Protein AF-A0A451CBS0-F1 (afdb_monomer)

Sequence (86 aa):
MLHQFALGKPRKKKPPCRMILTLEQIRESLSVQADCGGGYNRNAAREMLAQVECGHGQQVVDDLIREFDLESTFDFKPGTSFLSEK

Nearest PDB structures (foldseek):
  6exn-assembly1_H  TM=4.833E-01  e=2.968E+00  Saccharomyces cerevisiae S288C
  5lj5-assembly1_H  TM=4.833E-01  e=3.508E+00  Saccharomyces cerevisiae
  4c8h-assembly1_B  TM=5.776E-01  e=8.554E+00  Saccharomyces cerevisiae

pLDDT: mean 86.28, std 17.71, range [42.94, 98.69]

Solvent-accessible surface area (backbone atoms only — not comparable to full-atom values): 5300 Å² total; per-residue (Å²): 140,82,85,81,79,82,79,75,77,80,76,78,76,73,76,80,77,67,71,89,66,53,73,66,60,42,51,58,51,40,51,56,25,52,77,68,38,60,75,67,30,44,50,54,42,47,56,46,41,24,28,37,36,61,76,67,29,62,69,54,35,34,47,50,27,63,75,58,45,30,36,82,66,63,70,44,53,72,87,64,79,54,79,62,89,126

Structure (mmCIF, N/CA/C/O backbone):
data_AF-A0A451CBS0-F1
#
_entry.id   AF-A0A451CBS0-F1
#
loop_
_atom_site.group_PDB
_atom_site.id
_atom_site.type_symbol
_atom_site.label_atom_id
_atom_site.label_alt_id
_atom_site.label_comp_id
_atom_site.label_asym_id
_atom_site.label_entity_id
_atom_site.label_seq_id
_atom_site.pdbx_PDB_ins_code
_atom_site.Cartn_x
_atom_site.Cartn_y
_atom_site.Cartn_z
_atom_site.occupancy
_atom_site.B_iso_or_equiv
_atom_site.auth_seq_id
_atom_site.auth_comp_id
_atom_site.auth_asym_id
_atom_site.auth_atom_id
_atom_site.pdbx_PDB_model_num
ATOM 1 N N . MET A 1 1 ? 5.102 -17.414 54.864 1.00 48.44 1 MET A N 1
ATOM 2 C CA . MET A 1 1 ? 4.348 -16.610 53.880 1.00 48.44 1 MET A CA 1
ATOM 3 C C . MET A 1 1 ? 5.336 -15.739 53.121 1.00 48.44 1 MET A C 1
ATOM 5 O O . MET A 1 1 ? 5.712 -14.699 53.630 1.00 48.44 1 MET A O 1
ATOM 9 N N . LEU A 1 2 ? 5.807 -16.182 51.956 1.00 42.94 2 LEU A N 1
ATOM 10 C CA . LEU A 1 2 ? 6.552 -15.338 51.017 1.00 42.94 2 LEU A CA 1
ATOM 11 C C . LEU A 1 2 ? 6.153 -15.775 49.604 1.00 42.94 2 LEU A C 1
ATOM 13 O O . LEU A 1 2 ? 6.734 -16.697 49.039 1.00 42.94 2 LEU A O 1
ATOM 17 N N . HIS A 1 3 ? 5.097 -15.158 49.074 1.00 44.91 3 HIS A N 1
ATOM 18 C CA . HIS A 1 3 ? 4.766 -15.262 47.657 1.00 44.91 3 HIS A CA 1
ATOM 19 C C . HIS A 1 3 ? 5.784 -14.425 46.877 1.00 44.91 3 HIS A C 1
ATOM 21 O O . HIS A 1 3 ? 5.808 -13.200 46.987 1.00 44.91 3 HIS A O 1
ATOM 27 N N . GLN A 1 4 ? 6.641 -15.098 46.110 1.00 49.19 4 GLN A N 1
ATOM 28 C CA . GLN A 1 4 ? 7.454 -14.473 45.072 1.00 49.19 4 GLN A CA 1
ATOM 29 C C . GLN A 1 4 ? 6.517 -13.961 43.970 1.00 49.19 4 GLN A C 1
ATOM 31 O O . GLN A 1 4 ? 5.836 -14.745 43.311 1.00 49.19 4 GLN A O 1
ATOM 36 N N . PHE A 1 5 ? 6.474 -12.645 43.775 1.00 51.91 5 PHE A N 1
ATOM 37 C CA . PHE A 1 5 ? 5.833 -12.040 42.614 1.00 51.91 5 PHE A CA 1
ATOM 38 C C . PHE A 1 5 ? 6.695 -12.302 41.376 1.00 51.91 5 PHE A C 1
ATOM 40 O O . PHE A 1 5 ? 7.828 -11.830 41.284 1.00 51.91 5 PHE A O 1
ATOM 47 N N . ALA A 1 6 ? 6.153 -13.045 40.413 1.00 54.00 6 ALA A N 1
ATOM 48 C CA . ALA A 1 6 ? 6.739 -13.159 39.087 1.00 54.00 6 ALA A CA 1
ATOM 49 C C . ALA A 1 6 ? 6.631 -11.800 38.375 1.00 54.00 6 ALA A C 1
ATOM 51 O O . ALA A 1 6 ? 5.540 -11.354 38.016 1.00 54.00 6 ALA A O 1
ATOM 52 N N . LEU A 1 7 ? 7.767 -11.130 38.178 1.00 57.00 7 LEU A N 1
ATOM 53 C CA . LEU A 1 7 ? 7.856 -9.932 37.349 1.00 57.00 7 LEU A CA 1
ATOM 54 C C . LEU A 1 7 ? 7.602 -10.328 35.888 1.00 57.00 7 LEU A C 1
ATOM 56 O O . LEU A 1 7 ? 8.411 -11.013 35.261 1.00 57.00 7 LEU A O 1
ATOM 60 N N . GLY A 1 8 ? 6.453 -9.915 35.350 1.00 51.72 8 GLY A N 1
ATOM 61 C CA . GLY A 1 8 ? 6.136 -10.058 33.932 1.00 51.72 8 GLY A CA 1
ATOM 62 C C . GLY A 1 8 ? 7.211 -9.390 33.071 1.00 51.72 8 GLY A C 1
ATOM 63 O O . GLY A 1 8 ? 7.630 -8.266 33.348 1.00 51.72 8 GLY A O 1
ATOM 64 N N . LYS A 1 9 ? 7.678 -10.091 32.031 1.00 54.69 9 LYS A N 1
ATOM 65 C CA . LYS A 1 9 ? 8.691 -9.573 31.101 1.00 54.69 9 LYS A CA 1
ATOM 66 C C . LYS A 1 9 ? 8.233 -8.224 30.521 1.00 54.69 9 LYS A C 1
ATOM 68 O O . LYS A 1 9 ? 7.067 -8.110 30.132 1.00 54.69 9 LYS A O 1
ATOM 73 N N . PRO A 1 10 ? 9.117 -7.215 30.412 1.00 56.22 10 PRO A N 1
ATOM 74 C CA . PRO A 1 10 ? 8.758 -5.954 29.783 1.00 56.22 10 PRO A CA 1
ATOM 75 C C . PRO A 1 10 ? 8.342 -6.225 28.336 1.00 56.22 10 PRO A C 1
ATOM 77 O O . PRO A 1 10 ? 9.076 -6.858 27.575 1.00 56.22 10 PRO A O 1
ATOM 80 N N . ARG A 1 11 ? 7.147 -5.756 27.955 1.00 60.22 11 ARG A N 1
ATOM 81 C CA . ARG A 1 11 ? 6.727 -5.720 26.550 1.00 60.22 11 ARG A CA 1
ATOM 82 C C . ARG A 1 11 ? 7.817 -4.972 25.784 1.00 60.22 11 ARG A C 1
ATOM 84 O O . ARG A 1 11 ? 8.098 -3.821 26.123 1.00 60.22 11 ARG A O 1
ATOM 91 N N . LYS A 1 12 ? 8.459 -5.621 24.802 1.00 56.47 12 LYS A N 1
ATOM 92 C CA . LYS A 1 12 ? 9.396 -4.936 23.902 1.00 56.47 12 LYS A CA 1
ATOM 93 C C . LYS A 1 12 ? 8.662 -3.714 23.355 1.00 56.47 12 LYS A C 1
ATOM 95 O O . LYS A 1 12 ? 7.597 -3.864 22.759 1.00 56.47 12 LYS A O 1
ATOM 100 N N . LYS A 1 13 ? 9.168 -2.511 23.647 1.00 53.75 13 LYS A N 1
ATOM 101 C CA . LYS A 1 13 ? 8.607 -1.281 23.083 1.00 53.75 13 LYS A CA 1
ATOM 102 C C . LYS A 1 13 ? 8.689 -1.447 21.569 1.00 53.75 13 LYS A C 1
ATOM 104 O O . LYS A 1 13 ? 9.797 -1.599 21.058 1.00 53.75 13 LYS A O 1
ATOM 109 N N . LYS A 1 14 ? 7.538 -1.498 20.885 1.00 57.78 14 LYS A N 1
ATOM 110 C CA . LYS A 1 14 ? 7.514 -1.478 19.419 1.00 57.78 14 LYS A CA 1
ATOM 111 C C . LYS A 1 14 ? 8.349 -0.271 18.980 1.00 57.78 14 LYS A C 1
ATOM 113 O O . LYS A 1 14 ? 8.195 0.790 19.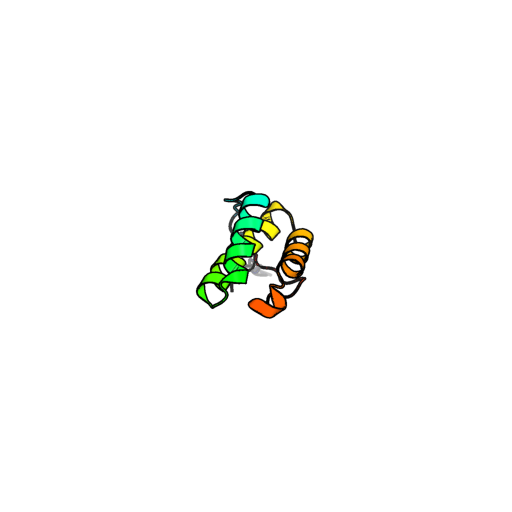600 1.00 57.78 14 LYS A O 1
ATOM 118 N N . PRO A 1 15 ? 9.267 -0.432 18.012 1.00 61.16 15 PRO A N 1
ATOM 119 C CA . PRO A 1 15 ? 10.056 0.688 17.531 1.00 61.16 15 PRO A CA 1
ATOM 120 C C . PRO A 1 15 ? 9.113 1.830 17.138 1.00 61.16 15 PRO A C 1
ATOM 122 O O . PRO A 1 15 ? 7.998 1.566 16.673 1.00 61.16 15 PRO A O 1
ATOM 125 N N . PRO A 1 16 ? 9.505 3.093 17.385 1.00 65.81 16 PRO A N 1
ATOM 126 C CA . PRO A 1 16 ? 8.677 4.219 17.023 1.00 65.81 16 PRO A CA 1
ATOM 127 C C . PRO A 1 16 ? 8.459 4.183 15.517 1.00 65.81 16 PRO A C 1
ATOM 129 O O . PRO A 1 16 ? 9.381 4.274 14.711 1.00 65.81 16 PRO A O 1
ATOM 132 N N . CYS A 1 17 ? 7.194 4.012 15.203 1.00 73.50 17 CYS A N 1
ATOM 133 C CA . CYS A 1 17 ? 6.560 4.222 13.933 1.00 73.50 17 CYS A CA 1
ATOM 134 C C . CYS A 1 17 ? 7.175 5.441 13.205 1.00 73.50 17 CYS A C 1
ATOM 136 O O . CYS A 1 17 ? 7.037 6.570 13.683 1.00 73.50 17 CYS A O 1
ATOM 138 N N . ARG A 1 18 ? 7.923 5.226 12.109 1.00 75.44 18 ARG A N 1
ATOM 139 C CA . ARG A 1 18 ? 8.632 6.299 11.388 1.00 75.44 18 ARG A CA 1
ATOM 140 C C . ARG A 1 18 ? 8.100 6.440 9.963 1.00 75.44 18 ARG A C 1
ATOM 142 O O . ARG A 1 18 ? 8.334 5.576 9.128 1.00 75.44 18 ARG A O 1
ATOM 149 N N . MET A 1 19 ? 7.448 7.571 9.710 1.00 80.56 19 MET A N 1
ATOM 150 C CA . MET A 1 19 ? 7.035 8.032 8.384 1.00 80.56 19 MET A CA 1
ATOM 151 C C . MET A 1 19 ? 8.205 8.751 7.720 1.00 80.56 19 MET A C 1
ATOM 153 O O . MET A 1 19 ? 8.555 9.854 8.137 1.00 80.56 19 MET A O 1
ATOM 157 N N . ILE A 1 20 ? 8.847 8.122 6.740 1.00 88.00 20 ILE A N 1
ATOM 158 C CA . ILE A 1 20 ? 9.915 8.759 5.956 1.00 88.00 20 ILE A CA 1
ATOM 159 C C . ILE A 1 20 ? 9.324 9.495 4.750 1.00 88.00 20 ILE A C 1
ATOM 161 O O . ILE A 1 20 ? 9.838 10.540 4.363 1.00 88.00 20 ILE A O 1
ATOM 165 N N . LEU A 1 21 ? 8.250 8.947 4.176 1.00 91.38 21 LEU A N 1
ATOM 166 C CA . LEU A 1 21 ? 7.633 9.411 2.934 1.00 91.38 21 LEU A CA 1
ATOM 167 C C . LEU A 1 21 ? 6.191 9.880 3.157 1.00 91.38 21 LEU A C 1
ATOM 169 O O . LEU A 1 21 ? 5.506 9.409 4.070 1.00 91.38 21 LEU A O 1
ATOM 173 N N . THR A 1 22 ? 5.721 10.797 2.309 1.00 95.69 22 THR A N 1
ATOM 174 C CA . THR A 1 22 ? 4.303 11.189 2.268 1.00 95.69 22 THR A CA 1
ATOM 175 C C . THR A 1 22 ? 3.452 10.095 1.612 1.00 95.69 22 THR A C 1
ATOM 177 O O . THR A 1 22 ? 3.963 9.270 0.856 1.00 95.69 22 THR A O 1
ATOM 180 N N . LEU A 1 23 ? 2.134 10.095 1.854 1.00 96.31 23 LEU A N 1
ATOM 181 C CA . LEU A 1 23 ? 1.215 9.138 1.218 1.00 96.31 23 LEU A CA 1
ATOM 182 C C . LEU A 1 23 ? 1.271 9.196 -0.317 1.00 96.31 23 LEU A C 1
ATOM 184 O O . LEU A 1 23 ? 1.173 8.167 -0.974 1.00 96.31 23 LEU A O 1
ATOM 188 N N . GLU A 1 24 ? 1.442 10.389 -0.884 1.00 97.38 24 GLU A N 1
ATOM 189 C CA . GLU A 1 24 ? 1.544 10.588 -2.333 1.00 97.38 24 GLU A CA 1
ATOM 190 C C . GLU A 1 24 ? 2.815 9.947 -2.904 1.00 97.38 24 GLU A C 1
ATOM 192 O O . GLU A 1 24 ? 2.731 9.132 -3.818 1.00 97.38 24 GLU A O 1
ATOM 197 N N . GLN A 1 25 ? 3.973 10.192 -2.280 1.00 96.81 25 GLN A N 1
ATOM 198 C CA . GLN A 1 25 ? 5.237 9.550 -2.663 1.00 96.81 25 GLN A CA 1
ATOM 199 C C . GLN A 1 25 ? 5.174 8.023 -2.526 1.00 96.81 25 GLN A C 1
ATOM 201 O O . GLN A 1 25 ? 5.756 7.289 -3.327 1.00 96.81 25 GLN A O 1
ATOM 206 N N . ILE A 1 26 ? 4.464 7.534 -1.505 1.00 97.50 26 ILE A N 1
ATOM 207 C CA . ILE A 1 26 ? 4.235 6.102 -1.310 1.00 97.50 26 ILE A CA 1
ATOM 208 C C . ILE A 1 26 ? 3.357 5.532 -2.428 1.00 97.50 26 ILE A C 1
ATOM 210 O O . ILE A 1 26 ? 3.691 4.468 -2.941 1.00 97.50 26 ILE A O 1
ATOM 214 N N . ARG A 1 27 ? 2.286 6.219 -2.842 1.00 98.00 27 ARG A N 1
ATOM 215 C CA . ARG A 1 27 ? 1.443 5.789 -3.972 1.00 98.00 27 ARG A CA 1
ATOM 216 C C . ARG A 1 27 ? 2.241 5.662 -5.264 1.00 98.00 27 ARG A C 1
ATOM 218 O O . ARG A 1 27 ? 2.190 4.614 -5.899 1.00 98.00 27 ARG A O 1
ATOM 225 N N . GLU A 1 28 ? 3.020 6.685 -5.614 1.00 97.62 28 GLU A N 1
ATOM 226 C CA . GLU A 1 28 ? 3.881 6.652 -6.805 1.00 97.62 28 GLU A CA 1
ATOM 227 C C . GLU A 1 28 ? 4.859 5.475 -6.749 1.00 97.62 28 GLU A C 1
ATOM 229 O O . GLU A 1 28 ? 4.996 4.705 -7.701 1.00 97.62 28 GLU A O 1
ATOM 234 N N . SER A 1 29 ? 5.503 5.295 -5.596 1.00 97.00 29 SER A N 1
ATOM 235 C CA . SER A 1 29 ? 6.478 4.226 -5.410 1.00 97.00 29 SER A CA 1
ATOM 236 C C . SER A 1 29 ? 5.836 2.836 -5.458 1.00 97.00 29 SER A C 1
ATOM 238 O O . SER A 1 29 ? 6.435 1.922 -6.029 1.00 97.00 29 SER A O 1
ATOM 240 N N . LEU A 1 30 ? 4.635 2.672 -4.891 1.00 97.25 30 LEU A N 1
ATOM 241 C CA . LEU A 1 30 ? 3.868 1.424 -4.911 1.00 97.25 30 LEU A CA 1
ATOM 242 C C . LEU A 1 30 ? 3.443 1.038 -6.324 1.00 97.25 30 LEU A C 1
ATOM 244 O O . LEU A 1 30 ? 3.573 -0.137 -6.657 1.00 97.25 30 LEU A O 1
ATOM 248 N N . SER A 1 31 ? 3.023 1.999 -7.154 1.00 97.75 31 SER A N 1
ATOM 249 C CA . SER A 1 31 ? 2.725 1.742 -8.570 1.00 97.75 31 SER A CA 1
ATOM 250 C C . SER A 1 31 ? 3.931 1.107 -9.262 1.00 97.75 31 SER A C 1
ATOM 252 O 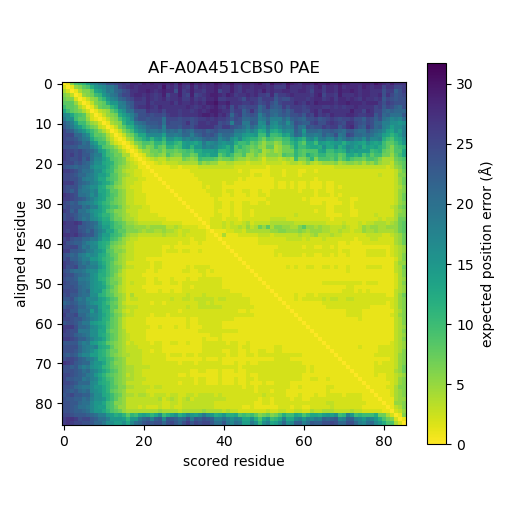O . SER A 1 31 ? 3.823 0.015 -9.808 1.00 97.75 31 SER A O 1
ATOM 254 N N . VAL A 1 32 ? 5.117 1.717 -9.130 1.00 96.94 32 VAL A N 1
ATOM 255 C CA . VAL A 1 32 ? 6.353 1.186 -9.731 1.00 96.94 32 VAL A CA 1
ATOM 256 C C . VAL A 1 32 ? 6.694 -0.208 -9.193 1.00 96.94 32 VAL A C 1
ATOM 258 O O . VAL A 1 32 ? 7.121 -1.073 -9.960 1.00 96.94 32 VAL A O 1
ATOM 261 N N . GLN A 1 33 ? 6.514 -0.452 -7.887 1.00 97.19 33 GLN A N 1
ATOM 262 C CA . GLN A 1 33 ? 6.753 -1.783 -7.321 1.00 97.19 33 GLN A CA 1
ATOM 263 C C . GLN A 1 33 ? 5.794 -2.823 -7.907 1.00 97.19 33 GLN A C 1
ATOM 265 O O . GLN A 1 33 ? 6.247 -3.913 -8.254 1.00 97.19 33 GLN A O 1
ATOM 270 N N . ALA A 1 34 ? 4.505 -2.497 -8.009 1.00 96.31 34 ALA A N 1
ATOM 271 C CA . ALA A 1 34 ? 3.474 -3.391 -8.524 1.00 96.31 34 ALA A CA 1
ATOM 272 C C . ALA A 1 34 ? 3.691 -3.718 -10.010 1.00 96.31 34 ALA A C 1
ATOM 274 O O . ALA A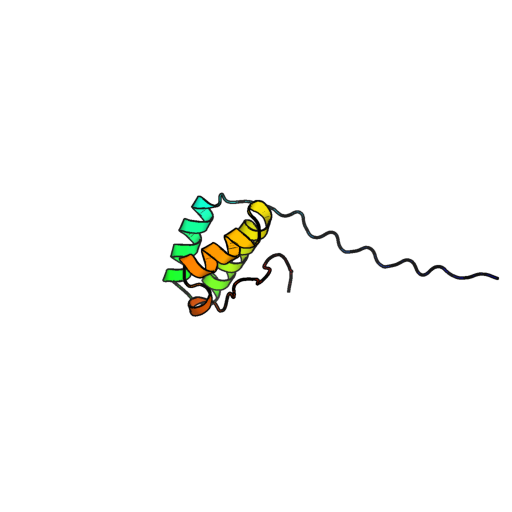 1 34 ? 3.662 -4.891 -10.373 1.00 96.31 34 ALA A O 1
ATOM 275 N N . ASP A 1 35 ? 4.014 -2.717 -10.835 1.00 96.31 35 ASP A N 1
ATOM 276 C CA . ASP A 1 35 ? 4.299 -2.897 -12.267 1.00 96.31 35 ASP A CA 1
ATOM 277 C C . ASP A 1 35 ? 5.517 -3.801 -12.522 1.00 96.31 35 ASP A C 1
ATOM 279 O O . ASP A 1 35 ? 5.543 -4.580 -13.476 1.00 96.31 35 ASP A O 1
ATOM 283 N N . CYS A 1 36 ? 6.545 -3.711 -11.672 1.00 94.50 36 CYS A N 1
ATOM 284 C CA . CYS A 1 36 ? 7.757 -4.523 -11.809 1.00 94.50 36 CYS A CA 1
ATOM 285 C C . CYS A 1 36 ? 7.607 -5.933 -11.209 1.00 94.50 36 CYS A C 1
ATOM 287 O O . CYS A 1 36 ? 8.153 -6.896 -11.752 1.00 94.50 36 CYS A O 1
ATOM 289 N N . GLY A 1 37 ? 6.891 -6.068 -10.089 1.00 92.44 37 GLY A N 1
ATOM 290 C CA . GLY A 1 37 ? 6.700 -7.339 -9.388 1.00 92.44 37 GLY A CA 1
A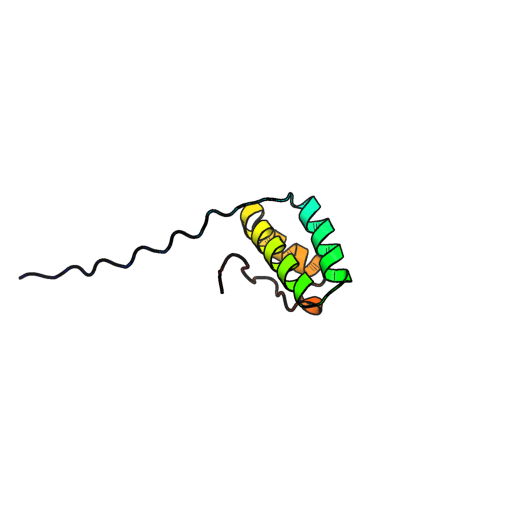TOM 291 C C . GLY A 1 37 ? 7.990 -7.958 -8.818 1.00 92.44 37 GLY A C 1
ATOM 292 O O . GLY A 1 37 ? 9.046 -7.338 -8.756 1.00 92.44 37 GLY A O 1
ATOM 293 N N . GLY A 1 38 ? 7.919 -9.214 -8.362 1.00 94.12 38 GLY A N 1
ATOM 294 C CA . GLY A 1 38 ? 9.080 -9.958 -7.850 1.00 94.12 38 GLY A CA 1
ATOM 295 C C . GLY A 1 38 ? 9.437 -9.708 -6.375 1.00 94.12 38 GLY A C 1
ATOM 296 O O . GLY A 1 38 ? 8.867 -8.867 -5.683 1.00 94.12 38 GLY A O 1
ATOM 297 N N . GLY A 1 39 ? 10.383 -10.498 -5.852 1.00 93.38 39 GLY A N 1
ATOM 298 C CA . GLY A 1 39 ? 10.663 -10.564 -4.410 1.00 93.38 39 GLY A CA 1
ATOM 299 C C . GLY A 1 39 ? 11.250 -9.284 -3.802 1.00 93.38 39 GLY A C 1
ATOM 300 O O . GLY A 1 39 ? 10.927 -8.946 -2.664 1.00 93.38 39 GLY A O 1
ATOM 301 N N . TYR A 1 40 ? 12.080 -8.556 -4.554 1.00 94.88 40 TYR A N 1
ATOM 302 C CA . TYR A 1 40 ? 12.671 -7.297 -4.091 1.00 94.88 40 TYR A CA 1
ATOM 303 C C . TYR A 1 40 ? 11.613 -6.192 -3.981 1.00 94.88 40 TYR A C 1
ATOM 305 O O . TYR A 1 40 ? 11.455 -5.582 -2.923 1.00 94.88 40 TYR A O 1
ATOM 313 N N . ASN A 1 41 ? 10.822 -6.004 -5.038 1.00 97.12 41 ASN A N 1
ATOM 314 C CA . ASN A 1 41 ? 9.734 -5.030 -5.080 1.00 97.12 41 ASN A CA 1
ATOM 315 C C . ASN A 1 41 ? 8.646 -5.361 -4.055 1.00 97.12 41 ASN A C 1
ATOM 317 O O . ASN A 1 41 ? 8.115 -4.459 -3.410 1.00 97.12 41 ASN A O 1
ATOM 321 N N . ARG A 1 42 ? 8.398 -6.653 -3.801 1.00 97.38 42 ARG A N 1
ATOM 322 C CA . ARG A 1 42 ? 7.541 -7.101 -2.700 1.00 97.38 42 ARG A CA 1
ATOM 323 C C . ARG A 1 42 ? 8.035 -6.600 -1.343 1.00 97.38 42 ARG A C 1
ATOM 325 O O . ARG A 1 42 ? 7.227 -6.152 -0.535 1.00 97.38 42 ARG A O 1
ATOM 332 N N . ASN A 1 43 ? 9.338 -6.677 -1.059 1.00 95.56 43 ASN A N 1
ATOM 333 C CA . ASN A 1 43 ? 9.869 -6.171 0.209 1.00 95.56 43 ASN A CA 1
ATOM 334 C C . ASN A 1 43 ? 9.757 -4.642 0.299 1.00 95.56 43 ASN A C 1
ATOM 336 O O . ASN A 1 43 ? 9.296 -4.130 1.315 1.00 95.56 43 ASN A O 1
ATOM 340 N N . ALA A 1 44 ? 10.091 -3.928 -0.778 1.00 95.62 44 ALA A N 1
ATOM 341 C CA . ALA A 1 44 ? 9.935 -2.476 -0.835 1.00 95.62 44 ALA A CA 1
ATOM 342 C C . ALA A 1 44 ? 8.470 -2.048 -0.613 1.00 95.62 44 ALA A C 1
ATOM 344 O O . ALA A 1 44 ? 8.191 -1.174 0.207 1.00 95.62 44 ALA A O 1
ATOM 345 N N . ALA A 1 45 ? 7.516 -2.719 -1.267 1.00 97.25 45 ALA A N 1
ATOM 346 C CA . ALA A 1 45 ? 6.088 -2.482 -1.076 1.00 97.25 45 ALA A CA 1
ATOM 347 C C . ALA A 1 45 ? 5.643 -2.782 0.367 1.00 97.25 45 ALA A C 1
ATOM 349 O O . ALA A 1 45 ? 4.883 -2.012 0.950 1.00 97.25 45 ALA A O 1
ATOM 350 N N . ARG A 1 46 ? 6.166 -3.847 0.994 1.00 96.31 46 ARG A N 1
ATOM 351 C CA . ARG A 1 46 ? 5.909 -4.162 2.411 1.00 96.31 46 ARG A CA 1
ATOM 352 C C . ARG A 1 46 ? 6.344 -3.018 3.335 1.00 96.31 46 ARG A C 1
ATOM 354 O O . ARG A 1 46 ? 5.601 -2.653 4.244 1.00 96.31 46 ARG A O 1
ATOM 361 N N . GLU A 1 47 ? 7.530 -2.456 3.113 1.00 94.81 47 GLU A N 1
ATOM 362 C CA . GLU A 1 47 ? 8.065 -1.337 3.902 1.00 94.81 47 GLU A CA 1
ATOM 363 C C . GLU A 1 47 ? 7.250 -0.052 3.710 1.00 94.81 47 GLU A C 1
ATOM 365 O O . GLU A 1 47 ? 7.024 0.696 4.664 1.00 94.81 47 GLU A O 1
ATOM 370 N N . MET A 1 48 ? 6.756 0.192 2.496 1.00 95.81 48 MET A N 1
ATOM 371 C CA . MET A 1 48 ? 5.843 1.298 2.206 1.00 95.81 48 MET A CA 1
ATOM 372 C C . MET A 1 48 ? 4.501 1.132 2.929 1.00 95.81 48 MET A C 1
ATOM 37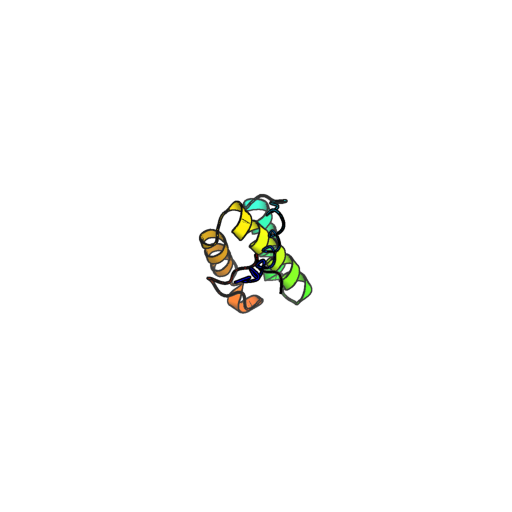4 O O . MET A 1 48 ? 4.053 2.066 3.592 1.00 95.81 48 MET A O 1
ATOM 378 N N . LEU A 1 49 ? 3.887 -0.055 2.884 1.00 96.56 49 LEU A N 1
ATOM 379 C CA . LEU A 1 49 ? 2.624 -0.323 3.586 1.00 96.56 49 LEU A CA 1
ATOM 380 C C . LEU A 1 49 ? 2.775 -0.239 5.111 1.00 96.56 49 LEU A C 1
ATOM 382 O O . LEU A 1 49 ? 1.873 0.261 5.777 1.00 96.56 49 LEU A O 1
ATOM 386 N N . ALA A 1 50 ? 3.923 -0.638 5.667 1.00 95.12 50 ALA A N 1
ATOM 387 C CA . ALA A 1 50 ? 4.214 -0.451 7.090 1.00 95.12 50 ALA A CA 1
ATOM 388 C C . ALA A 1 50 ? 4.249 1.036 7.483 1.00 95.12 50 ALA A C 1
ATOM 390 O O . ALA A 1 50 ? 3.758 1.404 8.550 1.00 95.12 50 ALA A O 1
ATOM 391 N N . GLN A 1 51 ? 4.784 1.905 6.618 1.00 95.06 51 GLN A N 1
ATOM 392 C CA . GLN A 1 51 ? 4.699 3.352 6.819 1.00 95.06 51 GLN A CA 1
ATOM 393 C C . GLN A 1 51 ? 3.244 3.826 6.708 1.00 95.06 51 GLN A C 1
ATOM 395 O O . GLN A 1 51 ? 2.751 4.509 7.595 1.00 95.06 51 GLN A O 1
ATOM 400 N N . VAL A 1 52 ? 2.486 3.413 5.695 1.00 96.62 52 VAL A N 1
ATOM 401 C CA . VAL A 1 52 ? 1.077 3.834 5.587 1.00 96.62 52 VAL A CA 1
ATOM 402 C C . VAL A 1 52 ? 0.254 3.416 6.809 1.00 96.62 52 VAL A C 1
ATOM 404 O O . VAL A 1 52 ? -0.435 4.262 7.378 1.00 96.62 52 VAL A O 1
ATOM 407 N N . GLU A 1 53 ? 0.371 2.168 7.272 1.00 95.38 53 GLU A N 1
ATOM 408 C CA . GLU A 1 53 ? -0.319 1.690 8.482 1.00 95.38 53 GLU A CA 1
ATOM 409 C C . GLU A 1 53 ? 0.024 2.567 9.688 1.00 95.38 53 GLU A C 1
ATOM 411 O O . GLU A 1 53 ? -0.840 2.925 10.486 1.00 95.38 53 GLU A O 1
ATOM 416 N N . CYS A 1 54 ? 1.295 2.945 9.780 1.00 92.56 54 CYS A N 1
ATOM 417 C CA . CYS A 1 54 ? 1.833 3.755 10.848 1.00 92.56 54 CYS A CA 1
ATOM 418 C C . CYS A 1 54 ? 1.262 5.181 10.902 1.00 92.56 54 CYS A C 1
ATOM 420 O O . CYS A 1 54 ? 0.879 5.650 11.975 1.00 92.56 54 CYS A O 1
ATOM 422 N N . GLY A 1 55 ? 1.258 5.892 9.771 1.00 92.94 55 GLY A N 1
ATOM 423 C CA . GLY A 1 55 ? 0.919 7.320 9.724 1.00 92.94 55 GLY A CA 1
ATOM 424 C C . GLY A 1 55 ? -0.509 7.630 9.288 1.00 92.94 55 GLY A C 1
ATOM 425 O O . GLY A 1 55 ? -1.032 8.688 9.628 1.00 92.94 55 GLY A O 1
ATOM 426 N N . HIS A 1 56 ? -1.138 6.723 8.544 1.00 94.56 56 HIS A N 1
ATOM 427 C CA . HIS A 1 56 ? -2.448 6.929 7.922 1.00 94.56 56 HIS A CA 1
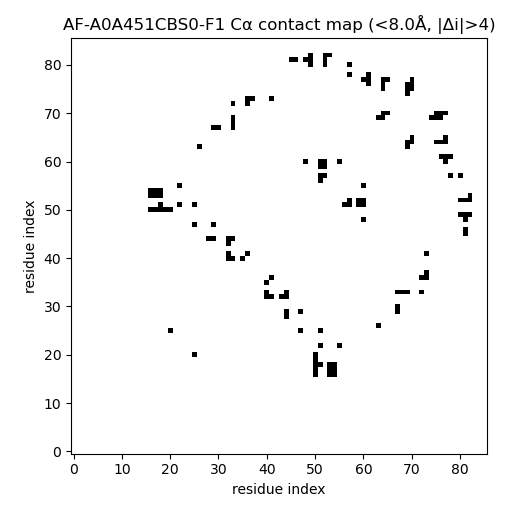ATOM 428 C C . HIS A 1 56 ? -3.474 5.852 8.310 1.00 94.56 56 HIS A C 1
ATOM 430 O O . HIS A 1 56 ? -4.672 6.054 8.119 1.00 94.56 56 HIS A O 1
ATOM 436 N N . GLY A 1 57 ? -3.028 4.750 8.919 1.00 94.81 57 GLY A N 1
ATOM 437 C CA . GLY A 1 57 ? -3.885 3.701 9.463 1.00 94.81 57 GLY A CA 1
ATOM 438 C C . GLY A 1 57 ? -4.214 2.579 8.477 1.00 94.81 57 GLY A C 1
ATOM 439 O O . GLY A 1 57 ? -3.981 2.668 7.272 1.00 94.81 57 GLY A O 1
ATOM 440 N N . GLN A 1 58 ? -4.785 1.501 9.021 1.00 97.56 58 GLN A N 1
ATOM 441 C CA . GLN A 1 58 ? -5.058 0.259 8.289 1.00 97.56 58 GLN A CA 1
ATOM 442 C C . GLN A 1 58 ? -6.030 0.440 7.116 1.00 97.56 58 GLN A C 1
ATOM 444 O O . GLN A 1 58 ? -5.868 -0.210 6.093 1.00 97.56 58 GLN A O 1
ATOM 449 N N . GLN A 1 59 ? -7.018 1.335 7.227 1.00 98.31 59 GLN A N 1
ATOM 450 C CA . GLN A 1 59 ? -7.968 1.554 6.131 1.00 98.31 59 GLN A CA 1
ATOM 451 C C . GLN A 1 59 ? -7.253 2.022 4.857 1.00 98.31 59 GLN A C 1
ATOM 453 O O . GLN A 1 59 ? -7.537 1.518 3.779 1.00 98.31 59 GLN A O 1
ATOM 458 N N . VAL A 1 60 ? -6.271 2.920 4.989 1.00 98.25 60 VAL A N 1
ATOM 459 C CA . VAL A 1 60 ? -5.510 3.427 3.839 1.00 98.25 60 VAL A CA 1
ATOM 460 C C . VAL A 1 60 ? -4.607 2.339 3.253 1.00 98.25 60 VAL A C 1
ATOM 462 O O . VAL A 1 60 ? -4.459 2.264 2.040 1.00 98.25 60 VAL A O 1
ATOM 465 N N . VAL A 1 61 ? -4.047 1.454 4.084 1.00 98.25 61 VAL A N 1
ATOM 466 C CA . VAL A 1 61 ? -3.328 0.255 3.608 1.00 98.25 61 VAL A CA 1
ATOM 467 C C . VAL A 1 61 ? -4.245 -0.616 2.759 1.00 98.25 61 VAL A C 1
ATOM 469 O O . VAL A 1 61 ? -3.883 -1.003 1.651 1.00 98.25 61 VAL A O 1
ATOM 472 N N . ASP A 1 62 ? -5.438 -0.903 3.268 1.00 98.69 62 ASP A N 1
ATOM 473 C CA . ASP A 1 62 ? -6.408 -1.758 2.599 1.00 98.69 62 ASP A CA 1
ATOM 474 C C . ASP A 1 62 ? -6.904 -1.137 1.282 1.00 98.69 62 ASP A C 1
ATOM 476 O O . ASP A 1 62 ? -7.157 -1.861 0.315 1.00 98.69 62 ASP A O 1
ATOM 480 N N . ASP A 1 63 ? -7.034 0.188 1.225 1.00 98.62 63 ASP A N 1
ATOM 481 C CA . ASP A 1 63 ? -7.380 0.915 0.002 1.00 98.62 63 ASP A CA 1
ATOM 482 C C . ASP A 1 63 ? -6.257 0.792 -1.038 1.00 98.62 63 ASP A C 1
ATOM 484 O O . ASP A 1 63 ? -6.532 0.422 -2.175 1.00 98.62 63 ASP A O 1
ATOM 488 N N . LEU A 1 64 ? -4.991 0.981 -0.642 1.00 98.56 64 LEU A N 1
ATOM 489 C CA . LEU A 1 64 ? -3.831 0.835 -1.535 1.00 98.56 64 LEU A CA 1
ATOM 490 C C . LEU A 1 64 ? -3.655 -0.597 -2.051 1.00 98.56 64 LEU A C 1
ATOM 492 O O . LEU A 1 64 ? -3.296 -0.796 -3.210 1.00 98.56 64 LEU A O 1
ATOM 496 N N . ILE A 1 65 ? -3.921 -1.602 -1.210 1.00 98.56 65 ILE A N 1
ATOM 497 C CA . ILE A 1 65 ? -3.891 -3.011 -1.626 1.00 98.56 65 ILE A CA 1
ATOM 498 C C . ILE A 1 65 ? -4.862 -3.253 -2.786 1.00 98.56 65 ILE A C 1
ATOM 500 O O . ILE A 1 65 ? -4.507 -3.954 -3.732 1.00 98.56 65 ILE A O 1
ATOM 504 N N . ARG A 1 66 ? -6.064 -2.665 -2.726 1.00 98.56 66 ARG A N 1
ATOM 505 C CA . ARG A 1 66 ? -7.077 -2.785 -3.785 1.00 98.56 66 ARG A CA 1
ATOM 506 C C . ARG A 1 66 ? -6.766 -1.903 -4.989 1.00 98.56 66 ARG A C 1
ATOM 508 O O . ARG A 1 66 ? -6.976 -2.342 -6.112 1.00 98.56 66 ARG A O 1
ATOM 515 N N . GLU A 1 67 ? -6.278 -0.687 -4.753 1.00 98.31 67 GLU A N 1
ATOM 516 C CA . GLU A 1 67 ? -5.933 0.294 -5.790 1.00 98.31 67 GLU A CA 1
ATOM 517 C C . GLU A 1 67 ? -4.871 -0.253 -6.754 1.00 98.31 67 GLU A C 1
ATOM 519 O O . GLU A 1 67 ? -5.010 -0.097 -7.963 1.00 98.31 67 GLU A O 1
ATOM 524 N N . PHE A 1 68 ? -3.856 -0.947 -6.229 1.00 98.19 68 PHE A N 1
ATOM 525 C CA . PHE A 1 68 ? -2.718 -1.452 -7.008 1.00 98.19 68 PHE A CA 1
ATOM 526 C C . PHE A 1 68 ? -2.710 -2.978 -7.208 1.00 98.19 68 PHE A C 1
ATOM 528 O O . PHE A 1 68 ? -1.685 -3.529 -7.599 1.00 98.19 68 PHE A O 1
ATOM 535 N N . ASP A 1 69 ? -3.813 -3.672 -6.903 1.00 97.44 69 ASP A N 1
ATOM 536 C CA . ASP A 1 69 ? -3.933 -5.141 -6.983 1.00 97.44 69 ASP A CA 1
ATOM 537 C C . ASP A 1 69 ? -2.737 -5.893 -6.347 1.00 97.44 69 ASP A C 1
ATOM 539 O O . ASP A 1 69 ? -2.127 -6.819 -6.901 1.00 97.44 69 ASP A O 1
ATOM 543 N N . LEU A 1 70 ? -2.356 -5.454 -5.140 1.00 98.19 70 LEU A N 1
ATOM 544 C CA . LEU A 1 70 ? -1.197 -5.994 -4.418 1.00 98.19 70 LEU A CA 1
ATOM 545 C C . LEU A 1 70 ? -1.458 -7.405 -3.874 1.00 98.19 70 LEU A C 1
ATOM 547 O O . LEU A 1 70 ? -0.511 -8.126 -3.545 1.00 98.19 70 LEU A O 1
ATOM 551 N N . GLU A 1 71 ? -2.724 -7.813 -3.780 1.00 98.12 71 GLU A N 1
ATOM 552 C CA . GLU A 1 71 ? -3.081 -9.185 -3.429 1.00 98.12 71 GLU A CA 1
ATOM 553 C C . GLU A 1 71 ? -2.658 -10.147 -4.542 1.00 98.12 71 GLU A C 1
ATOM 555 O O . GLU A 1 71 ? -1.930 -11.100 -4.272 1.00 98.12 71 GLU A O 1
ATOM 560 N N . SER A 1 72 ? -3.017 -9.861 -5.795 1.00 96.94 72 SER A N 1
ATOM 561 C CA . SER A 1 72 ? -2.613 -10.678 -6.945 1.00 96.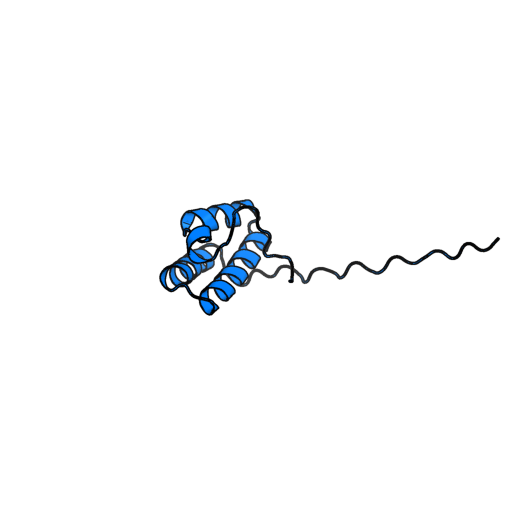94 72 SER A CA 1
ATOM 562 C C . SER A 1 72 ? -1.096 -10.644 -7.168 1.00 96.94 72 SER A C 1
ATOM 564 O O . SER A 1 72 ? -0.460 -11.678 -7.382 1.00 96.94 72 SER A O 1
ATOM 566 N N . THR A 1 73 ? -0.489 -9.460 -7.044 1.00 97.12 73 THR A N 1
ATOM 567 C CA . THR A 1 73 ? 0.936 -9.256 -7.354 1.00 97.12 73 THR A CA 1
ATOM 568 C C . THR A 1 73 ? 1.869 -9.811 -6.270 1.00 97.12 73 THR A C 1
ATOM 570 O O . THR A 1 73 ? 2.929 -10.365 -6.573 1.00 97.12 73 THR A O 1
ATOM 573 N N . PHE A 1 74 ? 1.502 -9.667 -4.991 1.00 97.50 74 PHE A N 1
ATOM 574 C CA . PHE A 1 74 ? 2.396 -9.922 -3.853 1.00 97.50 74 PHE A CA 1
ATOM 575 C C . PHE A 1 74 ? 1.796 -10.765 -2.715 1.00 97.50 74 PHE A C 1
ATOM 577 O O . PHE A 1 74 ? 2.499 -11.009 -1.722 1.00 97.50 74 PHE A O 1
ATOM 584 N N . ASP A 1 75 ? 0.549 -11.227 -2.830 1.00 97.69 75 ASP A N 1
ATOM 585 C CA . ASP A 1 75 ? -0.211 -11.898 -1.758 1.00 97.69 75 ASP A CA 1
ATOM 586 C C . ASP A 1 75 ? -0.372 -11.009 -0.507 1.00 97.69 75 ASP A C 1
ATOM 588 O O . ASP A 1 75 ? -0.332 -11.463 0.639 1.00 97.69 75 ASP A O 1
ATOM 592 N N . PHE A 1 76 ? -0.515 -9.695 -0.704 1.00 97.69 76 PHE A N 1
ATOM 593 C CA . PHE A 1 76 ? -0.865 -8.762 0.367 1.00 97.69 76 PHE A CA 1
ATOM 594 C C . PHE A 1 76 ? -2.379 -8.652 0.489 1.00 97.69 76 PHE A C 1
ATOM 596 O O . PHE A 1 76 ? -3.020 -8.003 -0.325 1.00 97.69 76 PHE A O 1
ATOM 603 N N . LYS A 1 77 ? -2.950 -9.272 1.523 1.00 97.88 77 LYS A N 1
ATOM 604 C CA . LYS A 1 77 ? -4.404 -9.294 1.737 1.00 97.88 77 LYS A CA 1
ATOM 605 C C . LYS A 1 77 ? -4.861 -8.080 2.548 1.00 97.88 77 LYS A C 1
ATOM 607 O O . LYS A 1 77 ? -4.184 -7.755 3.531 1.00 97.88 77 LYS A O 1
ATOM 612 N N . PRO A 1 78 ? -6.002 -7.443 2.235 1.00 97.94 78 PRO A N 1
ATOM 613 C CA . PRO A 1 78 ? -6.598 -6.435 3.110 1.00 97.94 78 PRO A CA 1
ATOM 614 C C . PRO A 1 78 ? -6.774 -6.960 4.543 1.00 97.94 78 PRO A C 1
ATOM 616 O O . PRO A 1 78 ? -7.054 -8.142 4.756 1.00 97.94 78 PRO A O 1
ATOM 619 N N . GLY A 1 79 ? -6.572 -6.097 5.536 1.00 96.50 79 GLY A N 1
ATOM 620 C CA . GLY A 1 79 ? -6.540 -6.459 6.955 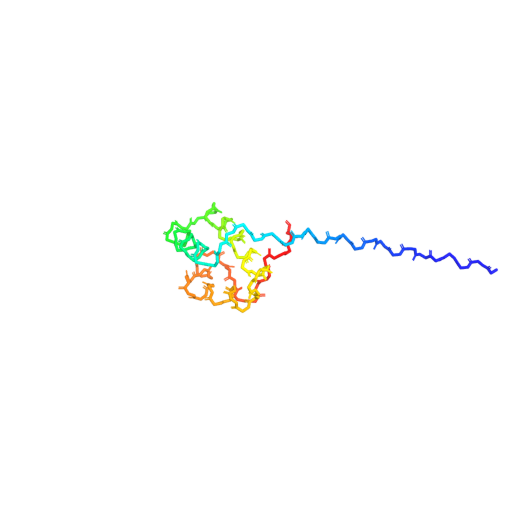1.00 96.50 79 GLY A CA 1
ATOM 621 C C . GLY A 1 79 ? -5.216 -7.075 7.426 1.00 96.50 79 GLY A C 1
ATOM 622 O O . GLY A 1 79 ? -5.065 -7.369 8.615 1.00 96.50 79 GLY A O 1
ATOM 623 N N . THR A 1 80 ? -4.237 -7.263 6.535 1.00 95.25 80 THR A N 1
ATOM 624 C CA . THR A 1 80 ? -2.874 -7.643 6.930 1.00 95.25 80 THR A CA 1
ATOM 625 C C . THR A 1 80 ? -2.199 -6.467 7.627 1.00 95.25 80 THR A C 1
ATOM 627 O O . THR A 1 80 ? -2.099 -5.382 7.061 1.00 95.25 80 THR A O 1
ATOM 630 N N . SER A 1 81 ? -1.680 -6.702 8.835 1.00 93.62 81 SER A N 1
ATOM 631 C CA . SER A 1 81 ? -0.793 -5.749 9.508 1.00 93.62 81 SER A CA 1
ATOM 632 C C . SER A 1 81 ? 0.653 -5.954 9.051 1.00 93.62 81 SER A C 1
ATOM 634 O O . SER A 1 81 ? 1.189 -7.069 9.063 1.00 93.62 81 SER A O 1
ATOM 636 N N . PHE A 1 82 ? 1.293 -4.855 8.680 1.00 92.12 82 PHE A N 1
ATOM 637 C CA . PHE A 1 82 ? 2.673 -4.727 8.225 1.00 92.12 82 PHE A CA 1
ATOM 638 C C . PHE A 1 82 ? 3.605 -4.173 9.315 1.00 92.12 82 PHE A C 1
ATOM 640 O O . PHE A 1 82 ? 4.823 -4.251 9.171 1.00 92.12 82 PHE A O 1
ATOM 647 N N . LEU A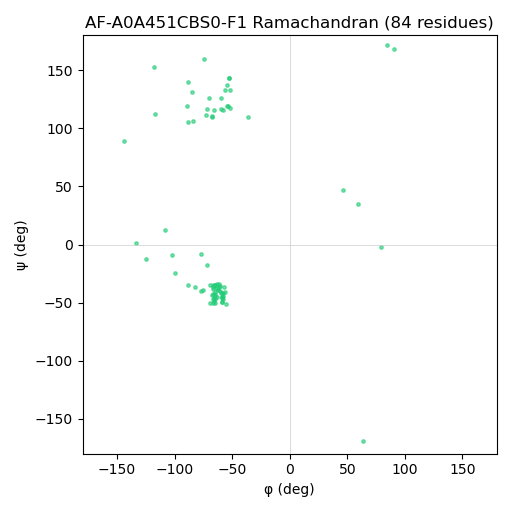 1 83 ? 3.057 -3.704 10.442 1.00 88.44 83 LEU A N 1
ATOM 648 C CA . LEU A 1 83 ? 3.815 -3.237 11.613 1.00 88.44 83 LEU A CA 1
ATOM 649 C C . LEU A 1 83 ? 4.405 -4.349 12.500 1.00 88.44 83 LEU A C 1
ATOM 651 O O . LEU A 1 83 ? 5.132 -4.047 13.450 1.00 88.44 83 LEU A O 1
ATOM 655 N N . SER A 1 84 ? 4.074 -5.623 12.268 1.00 70.69 84 SER A N 1
ATOM 656 C CA . SER A 1 84 ? 4.711 -6.728 12.999 1.00 70.69 84 SER A CA 1
ATOM 657 C C . SER A 1 84 ? 5.966 -7.206 12.276 1.00 70.69 84 SER A C 1
ATOM 659 O O . SER A 1 84 ? 5.895 -7.708 11.150 1.00 70.69 84 SER A O 1
ATOM 661 N N . GLU A 1 85 ? 7.103 -7.091 12.965 1.00 55.50 85 GLU A N 1
ATOM 662 C CA . GLU A 1 85 ? 8.314 -7.850 12.655 1.00 55.50 85 GLU A CA 1
ATOM 663 C C . GLU A 1 85 ? 7.942 -9.341 12.637 1.00 55.50 85 GLU A C 1
ATOM 665 O O . GLU A 1 85 ? 7.436 -9.872 13.630 1.00 55.50 85 GLU A O 1
ATOM 670 N N . LYS A 1 86 ? 8.128 -9.994 11.491 1.00 43.62 86 LYS A N 1
ATOM 671 C CA . LYS A 1 86 ? 8.280 -11.447 11.445 1.00 43.62 86 LYS A CA 1
ATOM 672 C C . LYS A 1 86 ? 9.765 -11.748 11.515 1.00 43.62 86 LYS A C 1
ATOM 674 O O . LYS A 1 86 ? 10.508 -11.035 10.807 1.00 43.62 86 LYS A O 1
#

Foldseek 3Di:
DDDDDDDDDPDDDQPQQDQPDDPVVLLVLLLVLLVVADDVSLVVNLVSLQNCCRPPNLVSSLVSCVVSVCCVRRVDHRVDHSSDDD

Mean predicted aligned error: 8.15 Å

Radius of gyration: 17.3 Å; Cα contacts (8 Å, |Δi|>4): 78; chains: 1; bounding box: 21×28×66 Å

Secondary structure (DSSP, 8-state):
-------PPPPP-PPP----S-HHHHHHHHHHHHHH-HHHHHHHHHHHHHHHHHHT-HHHHHHHHHHTTHHHHH---TT--SSS--